Protein AF-B4D4W6-F1 (afdb_monomer_lite)

pLDDT: mean 92.89, std 9.08, range [51.94, 98.56]

Secondary structure (DSSP, 8-state):
-EEEE-TTT--EEEEP---HHHHHHHHHHHHSTTHHHHHHHHHHHHH---HHHHHHHHHHB-SSTTB-TTT--B--S-SEEE-TTT--EEE----TTT--

Structure (mmCIF, N/CA/C/O backbone):
data_AF-B4D4W6-F1
#
_entry.id   AF-B4D4W6-F1
#
loop_
_atom_site.group_PDB
_atom_site.id
_atom_site.type_symbol
_atom_site.label_atom_id
_atom_site.label_alt_id
_atom_site.label_comp_id
_atom_site.label_asym_id
_atom_site.label_entity_id
_atom_site.label_seq_id
_atom_site.pdbx_PDB_ins_code
_atom_site.Cartn_x
_atom_site.Cartn_y
_atom_site.Cartn_z
_atom_site.occupancy
_atom_site.B_iso_or_equiv
_atom_site.auth_seq_id
_atom_site.auth_comp_id
_atom_site.auth_asym_id
_atom_site.auth_atom_id
_atom_site.pdbx_PDB_model_num
ATOM 1 N N . MET A 1 1 ? -14.536 -4.546 -1.043 1.00 93.19 1 MET A N 1
ATOM 2 C CA . MET A 1 1 ? -13.337 -5.397 -0.915 1.00 93.19 1 MET A CA 1
ATOM 3 C C . MET A 1 1 ? -13.103 -6.078 -2.251 1.00 93.19 1 MET A C 1
ATOM 5 O O . MET A 1 1 ? -14.090 -6.496 -2.847 1.00 93.19 1 MET A O 1
ATOM 9 N N . HIS A 1 2 ? -11.858 -6.209 -2.701 1.00 96.38 2 HIS A N 1
ATOM 10 C CA . HIS A 1 2 ? -11.481 -7.073 -3.825 1.00 96.38 2 HIS A CA 1
ATOM 11 C C . HIS A 1 2 ? -10.275 -7.943 -3.441 1.00 96.38 2 HIS A C 1
ATOM 13 O O . HIS A 1 2 ? -9.424 -7.480 -2.680 1.00 96.38 2 HIS A O 1
ATOM 19 N N . PRO A 1 3 ? -10.213 -9.208 -3.890 1.00 97.75 3 PRO A N 1
ATOM 20 C CA . PRO A 1 3 ? -9.098 -10.094 -3.579 1.00 97.75 3 PRO A CA 1
ATOM 21 C C . PRO A 1 3 ? -7.857 -9.712 -4.389 1.00 97.75 3 PRO A C 1
ATOM 23 O O . PRO A 1 3 ? -7.966 -9.358 -5.562 1.00 97.75 3 PRO A O 1
ATOM 26 N N . VAL A 1 4 ? -6.686 -9.835 -3.769 1.00 98.00 4 VAL A N 1
ATOM 27 C CA . VAL A 1 4 ? -5.385 -9.667 -4.422 1.00 98.00 4 VAL A CA 1
ATOM 28 C C . VAL A 1 4 ? -4.405 -10.736 -3.949 1.00 98.00 4 VAL A C 1
ATOM 30 O O . VAL A 1 4 ? -4.474 -11.218 -2.813 1.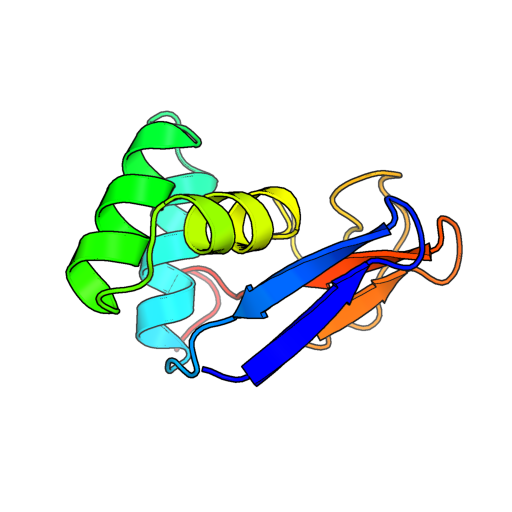00 98.00 4 VAL A O 1
ATOM 33 N N . ASP A 1 5 ? -3.444 -11.044 -4.813 1.00 98.31 5 ASP A N 1
ATOM 34 C CA . ASP A 1 5 ? -2.331 -11.941 -4.529 1.00 98.31 5 ASP A CA 1
ATOM 35 C C . ASP A 1 5 ? -1.011 -11.214 -4.769 1.00 98.31 5 ASP A C 1
ATOM 37 O O . ASP A 1 5 ? -0.855 -10.474 -5.741 1.00 98.31 5 ASP A O 1
ATOM 41 N N . CYS A 1 6 ? -0.027 -11.446 -3.902 1.00 98.44 6 CYS A N 1
ATOM 42 C CA . CYS A 1 6 ? 1.333 -10.975 -4.128 1.00 98.44 6 CYS A CA 1
ATOM 43 C C . CYS A 1 6 ? 2.196 -12.096 -4.726 1.00 98.44 6 CYS A C 1
ATOM 45 O O . CYS A 1 6 ? 2.583 -13.012 -3.991 1.00 98.44 6 CYS A O 1
ATOM 47 N N . PRO A 1 7 ? 2.604 -12.012 -6.010 1.00 98.31 7 PRO A N 1
ATOM 48 C CA . PRO A 1 7 ? 3.395 -13.064 -6.656 1.00 98.31 7 PRO A CA 1
ATOM 49 C C . PRO A 1 7 ? 4.761 -13.300 -6.001 1.00 98.31 7 PRO A C 1
ATOM 51 O O . PRO A 1 7 ? 5.345 -14.370 -6.142 1.00 98.31 7 PRO A O 1
ATOM 54 N N . ARG A 1 8 ? 5.295 -12.303 -5.282 1.00 97.94 8 ARG A N 1
ATOM 55 C CA . ARG A 1 8 ? 6.587 -12.409 -4.597 1.00 97.94 8 ARG A CA 1
ATOM 56 C C . ARG A 1 8 ? 6.528 -13.196 -3.292 1.00 97.94 8 ARG A C 1
ATOM 58 O O . ARG A 1 8 ? 7.438 -13.975 -3.032 1.00 97.94 8 ARG A O 1
ATOM 65 N N . CYS A 1 9 ? 5.558 -12.914 -2.422 1.00 97.56 9 CYS A N 1
ATOM 66 C CA . CYS A 1 9 ? 5.515 -13.503 -1.078 1.00 97.56 9 CYS A CA 1
ATOM 67 C C . CYS A 1 9 ? 4.443 -14.586 -0.915 1.00 97.56 9 CYS A C 1
ATOM 69 O O . CYS A 1 9 ? 4.434 -15.255 0.114 1.00 97.56 9 CYS A O 1
ATOM 71 N N . GLY A 1 10 ? 3.557 -14.757 -1.902 1.00 97.81 10 GLY A N 1
ATOM 72 C CA . GLY A 1 10 ? 2.465 -15.730 -1.863 1.00 97.81 10 GLY A CA 1
ATOM 73 C C . GLY A 1 10 ? 1.318 -15.347 -0.925 1.00 97.81 10 GLY A C 1
ATOM 74 O O . GLY A 1 10 ? 0.473 -16.185 -0.631 1.00 97.81 10 GLY A O 1
ATOM 75 N N . ALA A 1 11 ? 1.288 -14.111 -0.414 1.00 97.56 11 ALA A N 1
ATOM 76 C CA . ALA A 1 11 ? 0.191 -13.648 0.425 1.00 97.56 11 ALA A CA 1
ATOM 77 C C . ALA A 1 11 ? -1.062 -13.377 -0.418 1.00 97.56 11 ALA A C 1
ATOM 79 O O . ALA A 1 11 ? -0.985 -12.640 -1.401 1.00 97.56 11 ALA A O 1
ATOM 80 N N . SER A 1 12 ? -2.194 -13.901 0.052 1.00 98.12 12 SER A N 1
ATOM 81 C CA . SER A 1 12 ? -3.541 -13.620 -0.456 1.00 98.12 12 SER A CA 1
ATOM 82 C C . SER A 1 12 ? -4.350 -12.896 0.617 1.00 98.12 12 SER A C 1
ATOM 84 O O . SER A 1 12 ? -4.425 -13.366 1.766 1.00 98.12 12 SER A O 1
ATOM 86 N N . PHE A 1 13 ? -4.928 -11.752 0.259 1.00 97.88 13 PHE A N 1
ATOM 87 C CA . PHE A 1 13 ? -5.713 -10.894 1.149 1.00 97.88 13 PHE A CA 1
ATOM 88 C C . PHE A 1 13 ? -6.707 -10.050 0.347 1.00 97.88 13 PHE A C 1
ATOM 90 O O . PHE A 1 13 ? -6.594 -9.939 -0.872 1.00 97.88 13 PHE A O 1
ATOM 97 N N . SER A 1 14 ? -7.684 -9.448 1.020 1.00 97.62 14 SER A N 1
ATOM 98 C CA . SER A 1 14 ? -8.621 -8.526 0.377 1.00 97.62 14 SER A CA 1
ATOM 99 C C . SER A 1 14 ? -8.205 -7.077 0.607 1.00 97.62 14 SER A C 1
ATOM 101 O O . SER A 1 14 ? -7.916 -6.677 1.731 1.00 97.62 14 SER A O 1
ATOM 103 N N . VAL A 1 15 ? -8.233 -6.258 -0.439 1.00 97.38 15 VAL A N 1
ATOM 104 C CA . VAL A 1 15 ? -8.022 -4.809 -0.351 1.00 97.38 15 VAL A CA 1
ATOM 105 C C . VAL A 1 15 ? -9.387 -4.115 -0.291 1.00 97.38 15 VAL A C 1
ATOM 107 O O . VAL A 1 15 ? -10.327 -4.527 -0.981 1.00 97.38 15 VAL A O 1
ATOM 110 N N . PRO A 1 16 ? -9.575 -3.092 0.559 1.00 96.00 16 PRO A N 1
ATOM 111 C CA . PRO A 1 16 ? -10.827 -2.356 0.593 1.00 96.00 16 PRO A CA 1
ATOM 112 C C . PRO A 1 16 ? -10.982 -1.459 -0.631 1.00 96.00 16 PRO A C 1
ATOM 114 O O . PRO A 1 16 ? -10.035 -0.830 -1.092 1.00 96.00 16 PRO A O 1
ATOM 117 N N . VAL A 1 17 ? -12.215 -1.382 -1.135 1.00 94.44 17 VAL A N 1
ATOM 118 C CA . VAL A 1 17 ? -12.572 -0.472 -2.228 1.00 94.44 17 VAL A CA 1
ATOM 119 C C . VAL A 1 17 ? -12.963 0.848 -1.577 1.00 94.44 17 VAL A C 1
ATOM 121 O O . VAL A 1 17 ? -14.058 0.966 -1.033 1.00 94.44 17 VAL A O 1
ATOM 124 N N . ILE A 1 18 ? -12.025 1.790 -1.561 1.00 94.38 18 ILE A N 1
ATOM 125 C CA . ILE A 1 18 ? -12.141 3.099 -0.909 1.00 94.38 18 ILE A CA 1
ATOM 126 C C . ILE A 1 18 ? -11.680 4.209 -1.854 1.00 94.38 18 ILE A C 1
ATOM 128 O O . ILE A 1 18 ? -10.873 3.964 -2.754 1.00 94.38 18 ILE A O 1
ATOM 132 N N . GLY A 1 19 ? -12.198 5.421 -1.649 1.00 93.62 19 GLY A N 1
ATOM 133 C CA . GLY A 1 19 ? -11.876 6.586 -2.464 1.00 93.62 19 GLY A CA 1
ATOM 134 C C . GLY A 1 19 ? -10.476 7.140 -2.199 1.00 93.62 19 GLY A C 1
ATOM 135 O O . GLY A 1 19 ? -9.804 6.781 -1.230 1.00 93.62 19 GLY A O 1
ATOM 136 N N . ALA A 1 20 ? -10.038 8.055 -3.067 1.00 91.12 20 ALA A N 1
ATOM 137 C CA . ALA A 1 20 ? -8.717 8.677 -2.977 1.00 91.12 20 ALA A CA 1
ATOM 138 C C . ALA A 1 20 ? -8.503 9.435 -1.652 1.00 91.12 20 ALA A C 1
ATOM 140 O O . ALA A 1 20 ? -7.406 9.399 -1.106 1.00 91.12 20 ALA A O 1
ATOM 141 N N . SER A 1 21 ? -9.547 10.067 -1.097 1.00 91.25 21 SER A N 1
ATOM 142 C CA . SER A 1 21 ? -9.452 10.767 0.194 1.00 91.25 21 SER A CA 1
ATOM 143 C C . SER A 1 21 ? -9.195 9.802 1.356 1.00 91.25 21 SER A C 1
ATOM 145 O O . SER A 1 21 ? -8.382 10.085 2.234 1.00 91.25 21 SER A O 1
ATOM 147 N N . GLU A 1 22 ? -9.853 8.640 1.379 1.00 94.31 22 GLU A N 1
ATOM 148 C CA . GLU A 1 22 ? -9.596 7.617 2.395 1.00 94.31 22 GLU A CA 1
ATOM 149 C C . GLU A 1 22 ? -8.200 7.010 2.232 1.00 94.31 22 GLU A C 1
ATOM 151 O O . GLU A 1 22 ? -7.478 6.875 3.222 1.00 94.31 22 GLU A O 1
ATOM 156 N N . GLN A 1 23 ? -7.803 6.690 0.994 1.00 94.50 23 GLN A N 1
ATOM 157 C CA . GLN A 1 23 ? -6.456 6.203 0.680 1.00 94.50 23 GLN A CA 1
ATOM 158 C C . GLN A 1 23 ? -5.390 7.181 1.186 1.00 94.50 23 GLN A C 1
ATOM 160 O O . GLN A 1 23 ? -4.468 6.756 1.884 1.00 94.50 23 GLN A O 1
ATOM 165 N N . ALA A 1 24 ? -5.576 8.480 0.933 1.00 92.06 24 ALA A N 1
ATOM 166 C CA . ALA A 1 24 ? -4.689 9.545 1.381 1.00 92.06 24 ALA A CA 1
ATOM 167 C C . ALA A 1 24 ? -4.559 9.619 2.902 1.00 92.06 24 ALA A C 1
ATOM 169 O O . ALA A 1 24 ? -3.443 9.573 3.421 1.00 92.06 24 ALA A O 1
ATOM 170 N N . LYS A 1 25 ? -5.675 9.583 3.640 1.00 91.25 25 LYS A N 1
ATOM 171 C CA . LYS A 1 25 ? -5.656 9.544 5.115 1.00 91.25 25 LYS A CA 1
ATOM 172 C C . LYS A 1 25 ? -4.844 8.361 5.651 1.00 91.25 25 LYS A C 1
ATOM 174 O O . LYS A 1 25 ? -4.060 8.518 6.590 1.00 91.25 25 LYS A O 1
ATOM 179 N N . ILE A 1 26 ? -5.017 7.174 5.062 1.00 92.69 26 ILE A N 1
ATOM 180 C CA . ILE A 1 26 ? -4.318 5.951 5.485 1.00 92.69 26 ILE A CA 1
ATOM 181 C C . ILE A 1 26 ? -2.829 6.012 5.114 1.00 92.69 26 ILE A C 1
ATOM 183 O O . ILE A 1 26 ? -1.980 5.701 5.953 1.00 92.69 26 ILE A O 1
ATOM 187 N N . ALA A 1 27 ? -2.499 6.443 3.895 1.00 91.94 27 ALA A N 1
ATOM 188 C CA . ALA A 1 27 ? -1.125 6.593 3.425 1.00 91.94 27 ALA A CA 1
ATOM 189 C C . ALA A 1 27 ? -0.364 7.648 4.244 1.00 91.94 27 ALA A C 1
ATOM 191 O O . ALA A 1 27 ? 0.750 7.383 4.699 1.00 91.94 27 ALA A O 1
ATOM 192 N N . THR A 1 28 ? -0.987 8.794 4.539 1.00 89.75 28 THR A N 1
ATOM 193 C CA . THR A 1 28 ? -0.452 9.817 5.446 1.00 89.75 28 THR A CA 1
ATOM 194 C C . THR A 1 28 ? -0.196 9.233 6.837 1.00 89.75 28 THR A C 1
ATOM 196 O O . THR A 1 28 ? 0.888 9.419 7.394 1.00 89.75 28 THR A O 1
ATOM 199 N N . ALA A 1 29 ? -1.150 8.492 7.413 1.00 88.94 29 ALA A N 1
ATOM 200 C CA . ALA A 1 29 ? -0.964 7.853 8.718 1.00 88.94 29 ALA A CA 1
ATOM 201 C C . ALA A 1 29 ? 0.196 6.838 8.715 1.00 88.94 29 ALA A C 1
ATOM 203 O O . ALA A 1 29 ? 0.953 6.771 9.684 1.00 88.94 29 ALA A O 1
ATOM 204 N N . PHE A 1 30 ? 0.358 6.088 7.621 1.00 90.88 30 PHE A N 1
ATOM 205 C CA . PHE A 1 30 ? 1.415 5.093 7.439 1.00 90.88 30 PHE A CA 1
ATOM 206 C C . PHE A 1 30 ? 2.808 5.709 7.260 1.00 90.88 30 PHE A C 1
ATOM 208 O O . PHE A 1 30 ? 3.769 5.220 7.857 1.00 90.88 30 PHE A O 1
ATOM 215 N N . ARG A 1 31 ? 2.920 6.774 6.455 1.00 88.75 31 ARG A N 1
ATOM 216 C CA . ARG A 1 31 ? 4.190 7.452 6.135 1.00 88.75 31 ARG A CA 1
ATOM 217 C C . ARG A 1 31 ? 4.677 8.362 7.268 1.00 88.75 31 ARG A C 1
ATOM 219 O O . ARG A 1 31 ? 5.873 8.619 7.376 1.00 88.75 31 ARG A O 1
ATOM 226 N N . ARG A 1 32 ? 3.782 8.836 8.142 1.00 83.38 32 ARG A N 1
ATOM 227 C CA . ARG A 1 32 ? 4.149 9.616 9.338 1.00 83.38 32 ARG A CA 1
ATOM 228 C C . ARG A 1 32 ? 4.728 8.725 10.443 1.00 83.38 32 ARG A C 1
ATOM 230 O O . ARG A 1 32 ? 4.446 7.535 10.540 1.00 83.38 32 ARG A O 1
ATOM 237 N N . SER A 1 33 ? 5.465 9.341 11.368 1.00 58.72 33 SER A N 1
ATOM 238 C CA . SER A 1 33 ? 6.204 8.691 12.467 1.00 58.72 33 SER A CA 1
ATOM 239 C C . SER A 1 33 ? 5.365 7.842 13.442 1.00 58.72 33 SER A C 1
ATOM 241 O O . SER A 1 33 ? 5.934 7.217 14.332 1.00 58.72 33 SER A O 1
ATOM 243 N N . ARG A 1 34 ? 4.028 7.808 13.306 1.00 60.81 34 ARG A N 1
ATOM 244 C CA . ARG A 1 34 ? 3.131 6.946 14.102 1.00 60.81 34 ARG A CA 1
ATOM 245 C C . ARG A 1 34 ? 3.116 5.485 13.625 1.00 60.81 34 ARG A C 1
ATOM 247 O O . ARG A 1 34 ? 2.675 4.608 14.366 1.00 60.81 34 ARG A O 1
ATOM 254 N N . GLY A 1 35 ? 3.675 5.215 12.444 1.00 78.38 35 GLY A N 1
ATOM 255 C CA . GLY A 1 35 ? 4.049 3.879 11.990 1.00 78.38 35 GLY A CA 1
ATOM 256 C C . GLY A 1 35 ? 2.882 2.946 11.648 1.00 78.38 35 GLY A C 1
ATOM 257 O O . GLY A 1 35 ? 1.705 3.302 11.656 1.00 78.38 35 GLY A O 1
ATOM 258 N N . ARG A 1 36 ? 3.236 1.692 11.344 1.00 86.69 36 ARG A N 1
ATOM 259 C CA . ARG A 1 36 ? 2.332 0.641 10.838 1.00 86.69 36 ARG A CA 1
ATOM 260 C C . ARG A 1 36 ? 1.104 0.373 11.708 1.00 86.69 36 ARG A C 1
ATOM 262 O O . ARG A 1 36 ? 0.050 0.054 11.173 1.00 86.69 36 ARG A O 1
ATOM 269 N N . ILE A 1 37 ? 1.237 0.466 13.030 1.00 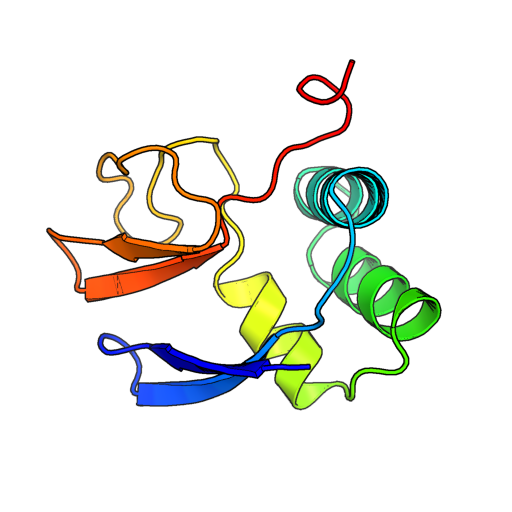90.06 37 ILE A N 1
ATOM 270 C CA . ILE A 1 37 ? 0.161 0.102 13.964 1.00 90.06 37 ILE A CA 1
ATOM 271 C C . ILE A 1 37 ? -0.996 1.100 13.873 1.00 90.06 37 ILE A C 1
ATOM 273 O O . ILE A 1 37 ? -2.148 0.682 13.778 1.00 90.06 37 ILE A O 1
ATOM 277 N N . GLU A 1 38 ? -0.695 2.400 13.850 1.00 90.56 38 GLU A N 1
ATOM 278 C CA . GLU A 1 38 ? -1.721 3.440 13.737 1.00 90.56 38 GLU A CA 1
ATOM 279 C C . GLU A 1 38 ? -2.450 3.348 12.396 1.00 90.56 38 GLU A C 1
ATOM 281 O O . GLU A 1 38 ? -3.677 3.372 12.362 1.00 90.56 38 GLU A O 1
ATOM 286 N N . ALA A 1 39 ? -1.713 3.152 11.299 1.00 93.38 39 ALA A N 1
ATOM 287 C CA . ALA A 1 39 ? -2.313 2.982 9.979 1.00 93.38 39 ALA A CA 1
ATOM 288 C C . ALA A 1 39 ? -3.236 1.755 9.916 1.00 93.38 39 ALA A C 1
ATOM 290 O O . ALA A 1 39 ? -4.325 1.842 9.351 1.00 93.38 39 ALA A O 1
ATOM 291 N N . ILE A 1 40 ? -2.849 0.630 10.539 1.00 95.38 40 ILE A N 1
ATOM 292 C CA . ILE A 1 40 ? -3.715 -0.556 10.650 1.00 95.38 40 ILE A CA 1
ATOM 293 C C . ILE A 1 40 ? -4.988 -0.204 11.422 1.00 95.38 40 ILE A C 1
ATOM 295 O O . ILE A 1 40 ? -6.068 -0.633 11.023 1.00 95.38 40 ILE A O 1
ATOM 299 N N . ARG A 1 41 ? -4.885 0.564 12.515 1.00 94.50 41 ARG A N 1
ATOM 300 C CA . ARG A 1 41 ? -6.059 0.979 13.294 1.00 94.50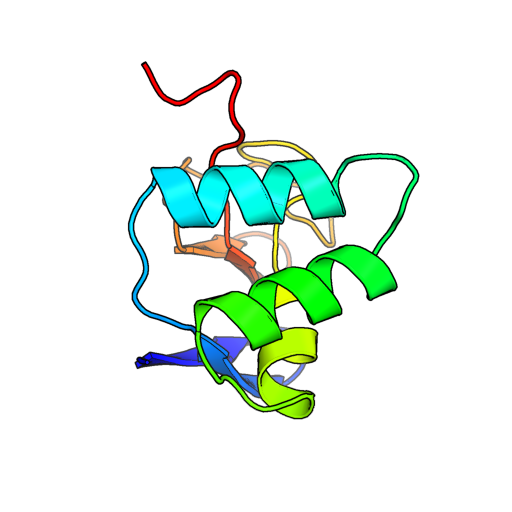 41 ARG A CA 1
ATOM 301 C C . ARG A 1 41 ? -7.013 1.821 12.446 1.00 94.50 41 ARG A C 1
ATOM 303 O O . ARG A 1 41 ? -8.175 1.452 12.327 1.00 94.50 41 ARG A O 1
ATOM 310 N N . VAL A 1 42 ? -6.502 2.870 11.799 1.00 93.75 42 VAL A N 1
ATOM 311 C CA . VAL A 1 42 ? -7.285 3.774 10.939 1.00 93.75 42 VAL A CA 1
ATOM 312 C C . VAL A 1 42 ? -7.949 3.014 9.789 1.00 93.75 42 VAL A C 1
ATOM 314 O O . VAL A 1 42 ? -9.146 3.161 9.563 1.00 93.75 42 VAL A O 1
ATOM 317 N N . LEU A 1 43 ? -7.202 2.151 9.096 1.00 96.00 43 LEU A N 1
ATOM 31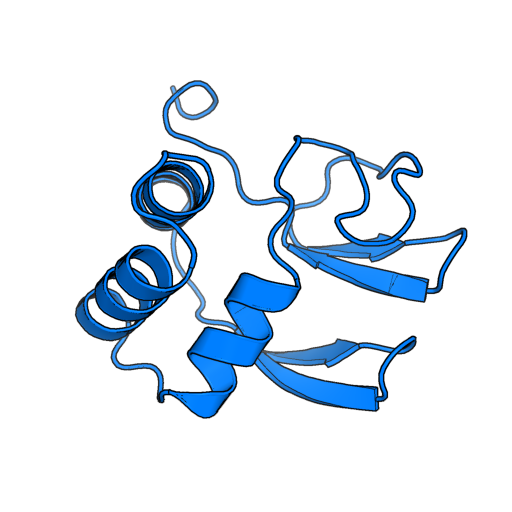8 C CA . LEU A 1 43 ? -7.727 1.325 8.007 1.00 96.00 43 LEU A CA 1
ATOM 319 C C . LEU A 1 43 ? -8.901 0.450 8.474 1.00 96.00 43 LEU A C 1
ATOM 321 O O . LEU A 1 43 ? -9.929 0.376 7.801 1.00 96.00 43 LEU A O 1
ATOM 325 N N . ARG A 1 44 ? -8.772 -0.182 9.644 1.00 97.06 44 ARG A N 1
ATOM 326 C CA . ARG A 1 44 ? -9.821 -1.032 10.224 1.00 97.06 44 ARG A CA 1
ATOM 327 C C . ARG A 1 44 ? -11.043 -0.238 10.671 1.00 97.06 44 ARG A C 1
ATOM 329 O O . ARG A 1 44 ? -12.156 -0.666 10.392 1.00 97.06 44 ARG A O 1
ATOM 336 N N . GLU A 1 45 ? -10.845 0.906 11.318 1.00 95.50 45 GLU A N 1
ATOM 337 C CA . GLU A 1 45 ? -11.935 1.789 11.756 1.00 95.50 45 GLU A CA 1
ATOM 338 C C . GLU A 1 45 ? -12.745 2.332 10.568 1.00 95.50 45 GLU A C 1
ATOM 340 O O . GLU A 1 45 ? -13.969 2.380 10.640 1.00 95.50 45 GLU A O 1
ATOM 345 N N . LEU A 1 46 ? -12.081 2.686 9.461 1.00 94.62 46 LEU A N 1
ATOM 346 C CA . LEU A 1 46 ? -12.741 3.243 8.274 1.00 94.62 46 LEU A CA 1
ATOM 347 C C . LEU A 1 46 ? -13.474 2.201 7.424 1.00 94.62 46 LEU A C 1
ATOM 349 O O . LEU A 1 46 ? -14.474 2.527 6.792 1.00 94.62 46 LEU A O 1
ATOM 353 N N . THR A 1 47 ? -12.959 0.973 7.352 1.00 96.31 47 THR A N 1
ATOM 354 C CA . THR A 1 47 ? -13.419 -0.011 6.352 1.00 96.31 47 THR A CA 1
ATOM 355 C C . THR A 1 47 ? -14.065 -1.255 6.949 1.00 96.31 47 THR A C 1
ATOM 357 O O . THR A 1 47 ? -14.672 -2.032 6.217 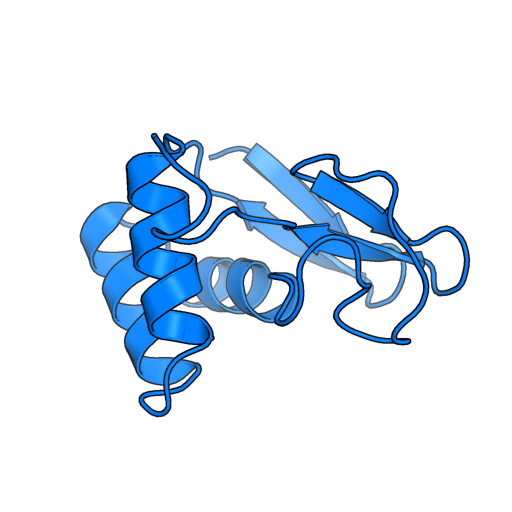1.00 96.31 47 THR A O 1
ATOM 360 N N . GLY A 1 48 ? -13.916 -1.484 8.256 1.00 96.31 48 GLY A N 1
ATOM 361 C CA . GLY A 1 48 ? -14.351 -2.718 8.911 1.00 96.31 48 GLY A CA 1
ATOM 362 C C . GLY A 1 48 ? -13.536 -3.958 8.523 1.00 96.31 48 GLY A C 1
ATOM 363 O O . GLY A 1 48 ? -13.906 -5.066 8.905 1.00 96.31 48 GLY A O 1
ATOM 364 N N . ILE A 1 49 ? -12.435 -3.796 7.777 1.00 97.25 49 ILE A N 1
ATOM 365 C CA . ILE A 1 49 ? -11.557 -4.897 7.374 1.00 97.25 49 ILE A CA 1
ATOM 366 C C . ILE A 1 49 ? -10.973 -5.620 8.597 1.00 97.25 49 ILE A C 1
ATOM 368 O O . ILE A 1 49 ? -10.701 -5.020 9.647 1.00 97.25 49 ILE A O 1
ATOM 372 N N . ASP A 1 50 ? -10.755 -6.926 8.469 1.00 97.50 50 ASP A N 1
ATOM 373 C CA . ASP A 1 50 ? -10.119 -7.694 9.529 1.00 97.50 50 ASP A CA 1
ATOM 374 C C . ASP A 1 50 ? -8.624 -7.346 9.682 1.00 97.50 50 ASP A C 1
ATOM 376 O O . ASP A 1 50 ? -8.005 -6.642 8.878 1.00 97.50 50 ASP A O 1
ATOM 380 N N . LEU A 1 51 ? -8.016 -7.824 10.769 1.00 97.06 51 LEU A N 1
ATOM 381 C CA . LEU A 1 51 ? -6.614 -7.530 11.060 1.00 97.06 51 LEU A CA 1
ATOM 382 C C . LEU A 1 51 ? -5.641 -8.178 10.062 1.00 97.06 51 LEU A C 1
ATOM 384 O O . LEU A 1 51 ? -4.555 -7.637 9.841 1.00 97.06 51 LEU A O 1
ATOM 388 N N . ARG A 1 52 ? -5.985 -9.344 9.509 1.00 97.38 52 ARG A N 1
ATOM 389 C CA . ARG A 1 52 ? -5.121 -10.079 8.580 1.00 97.38 52 ARG A CA 1
ATOM 390 C C . ARG A 1 52 ? -5.002 -9.293 7.279 1.00 97.38 52 ARG A C 1
ATOM 392 O O . ARG A 1 52 ? -3.887 -8.991 6.856 1.00 97.38 52 ARG A O 1
ATOM 399 N N . ASP A 1 53 ? -6.132 -8.921 6.701 1.00 98.25 53 ASP A N 1
ATOM 400 C CA . ASP A 1 53 ? -6.197 -8.224 5.427 1.00 98.25 53 ASP A CA 1
ATOM 401 C C . ASP A 1 53 ? -5.719 -6.771 5.559 1.00 98.25 53 ASP A C 1
ATOM 403 O O . ASP A 1 53 ? -5.035 -6.264 4.667 1.00 98.25 53 ASP A O 1
ATOM 407 N N . ALA A 1 54 ? -5.929 -6.127 6.717 1.00 97.56 54 ALA A N 1
ATOM 408 C CA . ALA A 1 54 ? -5.326 -4.824 7.014 1.00 97.56 54 ALA A CA 1
ATOM 409 C C . ALA A 1 54 ? -3.790 -4.872 6.999 1.00 97.56 54 ALA A C 1
ATOM 411 O O . ALA A 1 54 ? -3.137 -3.986 6.442 1.00 97.56 54 ALA A O 1
ATOM 412 N N . LYS A 1 55 ? -3.199 -5.912 7.607 1.00 96.81 55 LYS A N 1
ATOM 413 C CA . LYS A 1 55 ? -1.745 -6.125 7.579 1.00 96.81 55 LYS A CA 1
ATOM 414 C C . LYS A 1 55 ? -1.261 -6.397 6.160 1.00 96.81 55 LYS A C 1
ATOM 416 O O . LYS A 1 55 ? -0.274 -5.792 5.755 1.00 96.81 55 LYS A O 1
ATOM 421 N N . GLY A 1 56 ? -1.955 -7.267 5.422 1.00 97.50 56 GLY A N 1
ATOM 422 C CA . GLY A 1 56 ? -1.657 -7.555 4.018 1.00 97.50 56 GLY A CA 1
ATOM 423 C C . GLY A 1 56 ? -1.625 -6.276 3.189 1.00 97.50 56 GLY A C 1
ATOM 424 O O . GLY A 1 56 ? -0.599 -5.960 2.595 1.00 97.50 56 GLY A O 1
ATOM 425 N N . THR A 1 57 ? -2.688 -5.479 3.269 1.00 97.38 57 THR A N 1
ATOM 426 C CA . THR A 1 57 ? -2.814 -4.183 2.594 1.00 97.38 57 THR A CA 1
ATOM 427 C C . THR A 1 57 ? -1.636 -3.265 2.925 1.00 97.38 57 THR A C 1
ATOM 429 O O . THR A 1 57 ? -0.865 -2.900 2.041 1.00 97.38 57 THR A O 1
ATOM 432 N N . LEU A 1 58 ? -1.409 -2.951 4.204 1.00 96.00 58 LEU A N 1
ATOM 433 C CA . LEU A 1 58 ? -0.380 -1.978 4.594 1.00 96.00 58 LEU A CA 1
ATOM 434 C C . LEU A 1 58 ? 1.059 -2.458 4.406 1.00 96.00 58 LEU A C 1
ATOM 436 O O . LEU A 1 58 ? 1.965 -1.636 4.301 1.00 96.00 58 LEU A O 1
ATOM 440 N N . MET A 1 59 ? 1.298 -3.768 4.349 1.00 95.94 59 MET A N 1
ATOM 441 C CA . MET A 1 59 ? 2.613 -4.294 3.977 1.00 95.94 59 MET A CA 1
ATOM 442 C C . MET A 1 59 ? 2.948 -4.058 2.502 1.00 95.94 59 MET A C 1
ATOM 444 O O . MET A 1 59 ? 4.131 -4.075 2.171 1.00 95.94 59 MET A O 1
ATOM 448 N N . HIS A 1 60 ? 1.942 -3.826 1.654 1.00 97.62 60 HIS A N 1
ATOM 449 C CA . HIS A 1 60 ? 2.118 -3.576 0.225 1.00 97.62 60 HIS A CA 1
ATOM 450 C C . HIS A 1 60 ? 1.900 -2.107 -0.168 1.00 97.62 60 HIS A C 1
ATOM 452 O O . HIS A 1 60 ? 2.178 -1.757 -1.314 1.00 97.62 60 HIS A O 1
ATOM 458 N N . VAL A 1 61 ? 1.476 -1.235 0.758 1.00 96.19 61 VAL A N 1
ATOM 459 C CA . VAL A 1 61 ? 1.411 0.217 0.522 1.00 96.19 61 VAL A CA 1
ATOM 460 C C . VAL A 1 61 ? 2.814 0.802 0.355 1.00 96.19 61 VAL A C 1
ATOM 462 O O . VAL A 1 61 ? 3.726 0.519 1.139 1.00 96.19 61 VAL A O 1
ATOM 465 N N . THR A 1 62 ? 2.999 1.630 -0.673 1.00 95.44 62 THR A N 1
ATOM 466 C CA . THR A 1 62 ? 4.273 2.305 -0.939 1.00 95.44 62 THR A CA 1
ATOM 467 C C . THR A 1 62 ? 4.558 3.394 0.099 1.00 95.44 62 THR A C 1
ATOM 469 O O . THR A 1 62 ? 3.693 4.176 0.511 1.00 95.44 62 THR A O 1
ATOM 472 N N . THR A 1 63 ? 5.814 3.472 0.540 1.00 92.06 63 THR A N 1
ATOM 473 C CA . THR A 1 63 ? 6.285 4.575 1.395 1.00 92.06 63 THR A CA 1
ATOM 474 C C . THR A 1 63 ? 6.628 5.818 0.586 1.00 92.06 63 THR A C 1
ATOM 476 O O . THR A 1 63 ? 6.497 6.925 1.095 1.00 92.06 63 THR A O 1
ATOM 479 N N . THR A 1 64 ? 7.056 5.620 -0.659 1.00 92.31 64 THR A N 1
ATOM 480 C CA . THR A 1 64 ? 7.434 6.670 -1.600 1.00 92.31 64 THR A CA 1
ATOM 481 C C . THR A 1 64 ? 6.622 6.463 -2.876 1.00 92.31 64 THR A C 1
ATOM 483 O O . THR A 1 64 ? 6.657 5.344 -3.397 1.00 92.31 64 THR A O 1
ATOM 486 N N . PRO A 1 65 ? 5.923 7.494 -3.386 1.00 92.62 65 PRO A N 1
ATOM 487 C CA . PRO A 1 65 ? 5.174 7.391 -4.633 1.00 92.62 65 PRO A CA 1
ATOM 488 C C . PRO A 1 65 ? 6.029 6.854 -5.785 1.00 92.62 65 PRO A C 1
ATOM 490 O O . PRO A 1 65 ? 7.229 7.140 -5.870 1.00 92.62 65 PRO A O 1
ATOM 493 N N . ASN A 1 66 ? 5.417 6.074 -6.672 1.00 95.31 66 ASN A N 1
ATOM 494 C CA . ASN A 1 66 ? 6.032 5.474 -7.856 1.00 95.31 66 ASN A CA 1
ATOM 495 C C . ASN A 1 66 ? 7.252 4.584 -7.560 1.00 95.31 66 ASN A C 1
ATOM 497 O O . ASN A 1 66 ? 8.075 4.330 -8.441 1.00 95.31 66 ASN A O 1
ATOM 501 N N . THR A 1 67 ? 7.399 4.112 -6.320 1.00 97.31 67 THR A N 1
ATOM 502 C CA . THR A 1 67 ? 8.563 3.341 -5.880 1.00 97.31 67 THR A CA 1
ATOM 503 C C . THR A 1 67 ? 8.120 2.063 -5.185 1.00 97.31 67 THR A C 1
ATOM 505 O O . THR A 1 67 ? 7.361 2.084 -4.217 1.00 97.31 67 THR A O 1
ATOM 508 N N . CYS A 1 68 ? 8.630 0.922 -5.646 1.00 98.19 68 CYS A N 1
ATOM 509 C CA . CYS A 1 68 ? 8.302 -0.367 -5.058 1.00 98.19 68 CYS A CA 1
ATOM 510 C C . CYS A 1 68 ? 8.686 -0.407 -3.574 1.00 98.19 68 CYS A C 1
ATOM 512 O O . CYS A 1 68 ? 9.861 -0.249 -3.231 1.00 98.19 68 CYS A O 1
ATOM 514 N N . HIS A 1 69 ? 7.723 -0.747 -2.710 1.00 96.81 69 HIS A N 1
ATOM 515 C CA . HIS A 1 69 ? 7.914 -0.795 -1.254 1.00 96.81 69 HIS A CA 1
ATOM 516 C C . HIS A 1 69 ? 8.990 -1.806 -0.816 1.00 96.81 69 HIS A C 1
ATOM 518 O O . HIS A 1 69 ? 9.459 -1.767 0.322 1.00 96.81 69 HIS A O 1
ATOM 524 N N . ARG A 1 70 ? 9.341 -2.765 -1.689 1.00 97.44 70 ARG A N 1
ATOM 525 C CA . ARG A 1 70 ? 10.254 -3.867 -1.369 1.00 97.44 70 ARG A CA 1
ATOM 526 C C . ARG A 1 70 ? 11.662 -3.685 -1.914 1.00 97.44 70 ARG A C 1
ATOM 528 O O . ARG A 1 70 ? 12.608 -3.877 -1.159 1.00 97.44 70 ARG A O 1
ATOM 535 N N . CYS A 1 71 ? 11.813 -3.437 -3.215 1.00 98.19 71 CYS A N 1
ATOM 536 C CA . CYS A 1 71 ? 13.132 -3.373 -3.858 1.00 98.19 71 CYS A CA 1
ATOM 537 C C . CYS A 1 71 ? 13.569 -1.954 -4.234 1.00 98.19 71 CYS A C 1
ATOM 539 O O . CYS A 1 71 ? 14.666 -1.802 -4.757 1.00 98.19 71 CYS A O 1
ATOM 541 N N . GLY A 1 72 ? 12.719 -0.940 -4.033 1.00 97.94 72 GLY A N 1
ATOM 542 C CA . GLY A 1 72 ? 13.014 0.446 -4.409 1.00 97.94 72 GLY A CA 1
ATOM 543 C C . GLY A 1 72 ? 13.014 0.721 -5.918 1.00 97.94 72 GLY A C 1
ATOM 544 O O . GLY A 1 72 ? 13.413 1.799 -6.337 1.00 97.94 72 GLY A O 1
ATOM 545 N N . GLY A 1 73 ? 12.596 -0.242 -6.747 1.00 98.06 73 GLY A N 1
ATOM 546 C CA . GLY A 1 73 ? 12.504 -0.062 -8.198 1.00 98.06 73 GLY A CA 1
ATOM 547 C C . GLY A 1 73 ? 11.335 0.839 -8.614 1.00 98.06 73 GLY A C 1
ATOM 548 O O . GLY A 1 73 ? 10.356 0.917 -7.868 1.00 98.06 73 GLY A O 1
ATOM 549 N N . PRO A 1 74 ? 11.398 1.466 -9.801 1.00 98.06 74 PRO A N 1
ATOM 550 C CA . PRO A 1 74 ? 10.335 2.340 -10.289 1.00 98.06 74 PRO A CA 1
ATOM 551 C C . PRO A 1 74 ? 9.041 1.565 -10.581 1.00 98.06 74 PRO A C 1
ATOM 553 O O . PRO A 1 74 ? 9.077 0.409 -11.019 1.00 98.06 74 PRO A O 1
ATOM 556 N N . LEU A 1 75 ? 7.908 2.221 -10.336 1.00 97.56 75 LEU A N 1
ATOM 557 C CA . LEU A 1 75 ? 6.556 1.799 -10.711 1.00 97.56 75 LEU A CA 1
ATOM 558 C C . LEU A 1 75 ? 5.984 2.752 -11.774 1.00 97.56 75 LEU A C 1
ATOM 560 O O . LEU A 1 75 ? 6.545 3.813 -12.033 1.00 97.56 75 LEU A O 1
ATOM 564 N N . ASP A 1 76 ? 4.872 2.359 -12.392 1.00 95.31 76 ASP A N 1
ATOM 565 C CA . ASP A 1 76 ? 4.198 3.098 -13.472 1.00 95.31 76 ASP A CA 1
ATOM 566 C C . ASP A 1 76 ? 3.181 4.148 -12.988 1.00 95.31 76 ASP A C 1
ATOM 568 O O . ASP A 1 76 ? 2.560 4.823 -13.807 1.00 95.31 76 ASP A O 1
ATOM 572 N N . GLY A 1 77 ? 3.020 4.288 -11.670 1.00 91.69 77 GLY A N 1
ATOM 573 C CA . GLY A 1 77 ? 2.079 5.211 -11.034 1.00 91.69 77 GLY A CA 1
ATOM 574 C C . GLY A 1 77 ? 0.635 4.732 -10.979 1.00 91.69 77 GLY A C 1
ATOM 575 O O . GLY A 1 77 ? -0.244 5.500 -10.586 1.00 91.69 77 GLY A O 1
ATOM 576 N N . SER A 1 78 ? 0.362 3.474 -11.332 1.00 95.12 78 SER A N 1
ATOM 577 C CA . SER A 1 78 ? -0.956 2.896 -11.071 1.00 95.12 78 SER A CA 1
ATOM 578 C C . SER A 1 78 ? -1.144 2.648 -9.570 1.00 95.12 78 SER A C 1
ATOM 580 O O . SER A 1 78 ? -0.219 2.254 -8.862 1.00 95.12 78 SER A O 1
ATOM 582 N N . ILE A 1 79 ? -2.379 2.824 -9.090 1.00 95.25 79 ILE A N 1
ATOM 583 C CA . ILE A 1 79 ? -2.758 2.624 -7.679 1.00 95.25 79 ILE A CA 1
ATOM 584 C C . ILE A 1 79 ? -2.461 1.199 -7.192 1.00 95.25 79 ILE A C 1
ATOM 586 O O . ILE A 1 79 ? -2.166 0.998 -6.016 1.00 95.25 79 ILE A O 1
ATOM 590 N N . GLU A 1 80 ? -2.535 0.210 -8.081 1.00 97.38 80 GLU A N 1
ATOM 591 C CA . GLU A 1 80 ? -2.223 -1.187 -7.801 1.00 97.38 80 GLU A CA 1
ATOM 592 C C . GLU A 1 80 ? -1.348 -1.752 -8.929 1.00 97.38 80 GLU A C 1
ATOM 594 O O . GLU A 1 80 ? -1.809 -1.894 -10.060 1.00 97.38 80 GLU A O 1
ATOM 599 N N . THR A 1 81 ? -0.088 -2.084 -8.622 1.00 97.81 81 THR A N 1
ATOM 600 C CA . THR A 1 81 ? 0.895 -2.550 -9.619 1.00 97.81 81 THR A CA 1
ATOM 601 C C . THR A 1 81 ? 1.756 -3.685 -9.071 1.00 97.81 81 THR A C 1
ATOM 603 O O . THR A 1 81 ? 2.350 -3.593 -7.993 1.00 97.81 81 THR A O 1
ATOM 606 N N . THR A 1 82 ? 1.930 -4.752 -9.855 1.00 98.50 82 THR A N 1
ATOM 607 C CA . THR A 1 82 ? 2.975 -5.753 -9.586 1.00 98.50 82 THR A CA 1
ATOM 608 C C . THR A 1 82 ? 4.319 -5.249 -10.104 1.00 98.50 82 THR A C 1
ATOM 610 O O . THR A 1 82 ? 4.497 -5.042 -11.301 1.00 98.50 82 THR A O 1
ATOM 613 N N . CYS A 1 83 ? 5.299 -5.088 -9.213 1.00 98.44 83 CYS A N 1
ATOM 614 C CA . CYS A 1 83 ? 6.624 -4.582 -9.566 1.00 98.44 83 CYS A CA 1
ATOM 615 C C . CYS A 1 83 ? 7.289 -5.466 -10.642 1.00 98.44 83 CYS A C 1
ATOM 617 O O . CYS A 1 83 ? 7.465 -6.670 -10.414 1.00 98.44 83 CYS A O 1
ATOM 619 N N . PRO A 1 84 ? 7.754 -4.899 -11.771 1.00 97.94 84 PRO A N 1
ATOM 620 C CA . PRO A 1 84 ? 8.333 -5.688 -12.857 1.00 97.94 84 PRO A CA 1
ATOM 621 C C . PRO A 1 84 ? 9.656 -6.358 -12.464 1.00 97.94 84 PRO A C 1
ATOM 623 O O . PRO A 1 84 ? 9.948 -7.445 -12.968 1.00 97.94 84 PRO A O 1
ATOM 626 N N . LEU A 1 85 ? 10.408 -5.756 -11.532 1.00 98.12 85 LEU A N 1
ATOM 627 C CA . LEU A 1 85 ? 11.731 -6.218 -11.103 1.00 98.12 85 LEU A CA 1
ATOM 628 C C . LEU A 1 85 ? 11.659 -7.334 -10.060 1.00 98.12 85 LEU A C 1
ATOM 630 O O . LEU A 1 85 ? 12.282 -8.379 -10.218 1.00 98.12 85 LEU A O 1
ATOM 634 N N . CYS A 1 86 ? 10.907 -7.119 -8.978 1.00 98.44 86 CYS A N 1
ATOM 635 C CA . CYS A 1 86 ? 10.913 -8.029 -7.829 1.00 98.44 86 CYS A CA 1
ATOM 636 C C . CYS A 1 86 ? 9.616 -8.828 -7.652 1.00 98.44 86 CYS A C 1
ATOM 638 O O . CYS A 1 86 ? 9.556 -9.671 -6.755 1.00 98.44 86 CYS A O 1
ATOM 640 N N . LYS A 1 87 ? 8.601 -8.564 -8.487 1.00 98.56 87 LYS A N 1
ATOM 641 C CA . LYS A 1 87 ? 7.271 -9.199 -8.483 1.00 98.56 87 LYS A CA 1
ATOM 642 C C . LYS A 1 87 ? 6.429 -8.954 -7.227 1.00 98.56 87 LYS A C 1
ATOM 644 O O . LYS A 1 87 ? 5.431 -9.633 -7.016 1.00 98.56 87 LYS A O 1
ATOM 649 N N . SER A 1 88 ? 6.818 -8.001 -6.377 1.00 98.50 88 SER A N 1
ATOM 650 C CA . SER A 1 88 ? 5.990 -7.597 -5.233 1.00 98.50 88 SER A CA 1
ATOM 651 C C . SER A 1 88 ? 4.757 -6.849 -5.730 1.00 98.50 88 SER A C 1
ATOM 653 O O . SER A 1 88 ? 4.910 -5.962 -6.569 1.00 98.50 88 SER A O 1
ATOM 655 N N . LEU A 1 89 ? 3.575 -7.162 -5.202 1.00 98.56 89 LEU A N 1
ATOM 656 C CA . LEU A 1 89 ? 2.386 -6.316 -5.342 1.00 98.56 89 LEU A CA 1
ATOM 657 C C . LEU A 1 89 ? 2.643 -4.964 -4.660 1.00 98.56 89 LEU A C 1
ATOM 659 O O . LEU A 1 89 ? 3.305 -4.916 -3.629 1.00 98.56 89 LEU A O 1
ATOM 663 N N . ASN A 1 90 ? 2.164 -3.858 -5.214 1.00 98.50 90 ASN A N 1
ATOM 664 C CA . ASN A 1 90 ? 2.268 -2.539 -4.594 1.00 98.50 90 ASN A CA 1
ATOM 665 C C . ASN A 1 90 ? 0.921 -1.844 -4.670 1.00 98.50 90 ASN A C 1
ATOM 667 O O . ASN A 1 90 ? 0.279 -1.873 -5.714 1.00 98.50 90 ASN A O 1
ATOM 671 N N . LEU A 1 91 ? 0.552 -1.211 -3.565 1.00 97.56 91 LEU A N 1
ATOM 672 C CA . LEU A 1 91 ? -0.572 -0.300 -3.460 1.00 97.56 91 LEU A CA 1
ATOM 673 C C . LEU A 1 91 ? 0.006 1.117 -3.391 1.00 97.56 91 LEU A C 1
ATOM 675 O O . LEU A 1 91 ? 0.434 1.570 -2.327 1.00 97.56 91 LEU A O 1
ATOM 679 N N . ASP A 1 92 ? 0.111 1.782 -4.538 1.00 95.94 92 ASP A N 1
ATOM 680 C CA . ASP A 1 92 ? 0.719 3.110 -4.657 1.00 95.94 92 ASP A CA 1
ATOM 681 C C . ASP A 1 92 ? -0.304 4.208 -4.357 1.00 95.94 92 ASP A C 1
ATOM 683 O O . ASP A 1 92 ? -0.693 5.010 -5.201 1.00 95.94 92 ASP A O 1
ATOM 687 N N . TRP A 1 93 ? -0.821 4.173 -3.131 1.00 94.69 93 TRP A N 1
ATOM 688 C CA . TRP A 1 93 ? -1.879 5.074 -2.695 1.00 94.69 93 TRP A CA 1
ATOM 689 C C . TRP A 1 93 ? -1.365 6.518 -2.584 1.00 94.69 93 TRP A C 1
ATOM 691 O O . TRP A 1 93 ? -0.273 6.736 -2.036 1.00 94.69 93 TRP A O 1
ATOM 701 N N . PRO A 1 94 ? -2.136 7.511 -3.066 1.00 88.44 94 PRO A N 1
ATOM 702 C CA . PRO A 1 94 ? -1.796 8.921 -2.909 1.00 88.44 94 PRO A CA 1
ATOM 703 C C . PRO A 1 94 ? -1.738 9.287 -1.423 1.00 88.44 94 PRO A C 1
ATOM 705 O O . PRO A 1 94 ? -2.316 8.592 -0.593 1.00 88.44 94 PRO A O 1
ATOM 708 N N . ASP A 1 95 ? -1.050 10.372 -1.076 1.00 80.62 95 ASP A N 1
ATOM 709 C CA . ASP A 1 95 ? -1.220 11.040 0.223 1.00 80.62 95 ASP A CA 1
ATOM 710 C C . ASP A 1 95 ? -1.923 12.392 0.063 1.00 80.62 95 ASP A C 1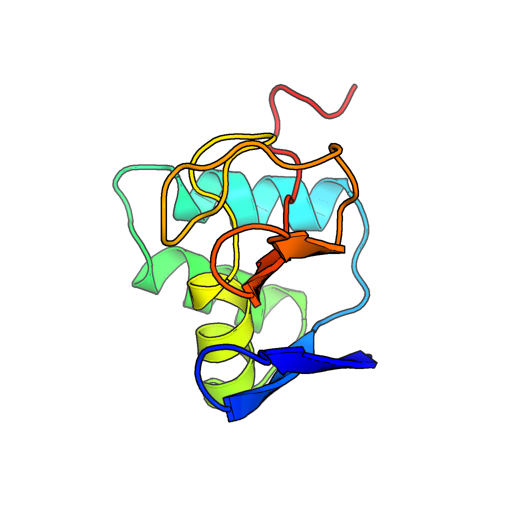
ATOM 712 O O . ASP A 1 95 ? -2.224 12.831 -1.051 1.00 80.62 95 ASP A O 1
ATOM 716 N N . ASP A 1 96 ? -2.182 13.061 1.188 1.00 75.12 96 ASP A N 1
ATOM 717 C CA . ASP A 1 96 ? -2.922 14.328 1.225 1.00 75.12 96 ASP A CA 1
ATOM 718 C C . ASP A 1 96 ? -2.233 15.459 0.436 1.00 75.12 96 ASP A C 1
ATOM 720 O O . ASP A 1 96 ? -2.872 16.462 0.142 1.00 75.12 96 ASP A O 1
ATOM 724 N N . SER A 1 97 ? -0.950 15.325 0.071 1.00 70.75 97 SER A N 1
ATOM 725 C CA . SER A 1 97 ? -0.258 16.310 -0.776 1.00 70.75 97 SER A CA 1
ATOM 726 C C . SER A 1 97 ? -0.514 16.117 -2.275 1.00 70.75 97 SER A C 1
ATOM 728 O O . SER A 1 97 ? -0.161 16.976 -3.080 1.00 70.75 97 SER A O 1
ATOM 730 N N . THR A 1 98 ? -1.128 14.992 -2.647 1.00 64.44 98 THR A N 1
ATOM 731 C CA . THR A 1 98 ? -1.366 14.576 -4.039 1.00 64.44 98 THR A CA 1
ATOM 732 C C . THR A 1 98 ? -2.846 14.539 -4.425 1.00 64.44 98 THR A C 1
ATOM 734 O O . THR A 1 98 ? -3.167 14.321 -5.593 1.00 64.44 98 THR A O 1
ATOM 737 N N . VAL A 1 99 ? -3.749 14.778 -3.469 1.00 62.59 99 VAL A N 1
ATOM 738 C CA . VAL A 1 99 ? -5.189 14.933 -3.711 1.00 62.59 99 VAL A CA 1
ATOM 739 C C . VAL A 1 99 ? -5.513 16.439 -3.752 1.00 62.59 99 VAL A C 1
ATOM 741 O O . VAL A 1 99 ? -5.121 17.133 -2.815 1.00 62.59 99 VAL A O 1
ATOM 744 N N . PRO A 1 100 ? -6.157 16.957 -4.820 1.00 51.94 100 PRO A N 1
ATOM 745 C CA . PRO A 1 100 ? -6.518 18.374 -4.940 1.00 51.94 100 PRO A CA 1
ATOM 746 C C . PRO A 1 100 ? -7.598 18.826 -3.948 1.00 51.94 100 PRO A C 1
ATOM 748 O O . PRO A 1 100 ? -8.408 17.978 -3.505 1.00 51.94 100 PRO A O 1
#

Sequence (100 aa):
MHPVDCPRCGASFSVPVIGASEQAKIATAFRRSRGRIEAIRVLRELTGIDLRDAKGTLMHVTTTPNTCHRCGGPLDGSIETTCPLCKSLNLDWPDDSTVP

Organism: NCBI:txid497964

Foldseek 3Di:
DAWDAQPQPRDIADDADDDLQLLQVLLVCCLDPVHLVRSLVSRCVVGVDDSRRSSVQSCQEDNDAQAGNPPRDGHPRDQWDQDPPRRGIHRRRHHPVPDD

Radius of gyration: 12.38 Å; chains: 1; bounding box: 28×34×28 Å